Protein AF-A0A1D8S5K4-F1 (afdb_monomer_lite)

Structure (mmCIF, N/CA/C/O backbone):
data_AF-A0A1D8S5K4-F1
#
_entry.id   AF-A0A1D8S5K4-F1
#
loop_
_atom_site.group_PDB
_atom_site.id
_atom_site.type_symbol
_atom_site.label_atom_id
_atom_site.label_alt_id
_atom_site.label_comp_id
_atom_site.label_asym_id
_atom_site.label_entity_id
_atom_site.label_seq_id
_atom_site.pdbx_PDB_ins_code
_atom_site.Cartn_x
_atom_site.Cartn_y
_atom_site.Cartn_z
_atom_site.occupancy
_atom_site.B_iso_or_equiv
_atom_site.auth_seq_id
_atom_site.auth_comp_id
_atom_site.auth_asym_id
_atom_site.auth_atom_id
_atom_site.pdbx_PDB_model_num
ATOM 1 N N . MET A 1 1 ? -9.364 -19.200 10.100 1.00 49.22 1 MET A N 1
ATOM 2 C CA . MET A 1 1 ? -8.739 -17.919 10.491 1.00 49.22 1 MET A CA 1
ATOM 3 C C . MET A 1 1 ? -8.565 -17.110 9.223 1.00 49.22 1 MET A C 1
ATOM 5 O O . MET A 1 1 ? -8.029 -17.655 8.267 1.00 49.22 1 MET A O 1
ATOM 9 N N . THR A 1 2 ? -9.104 -15.896 9.173 1.00 75.88 2 THR A N 1
ATOM 10 C CA . THR A 1 2 ? -8.961 -14.999 8.016 1.00 75.88 2 THR A CA 1
ATOM 11 C C . THR A 1 2 ? -7.502 -14.539 7.912 1.00 75.88 2 THR A C 1
ATOM 13 O O . THR A 1 2 ? -6.853 -14.354 8.940 1.00 75.88 2 THR A O 1
ATOM 16 N N . GLU A 1 3 ? -6.967 -14.415 6.696 1.00 87.19 3 GLU A N 1
ATOM 17 C CA . GLU A 1 3 ? -5.604 -13.920 6.450 1.00 87.19 3 GLU A CA 1
ATOM 18 C C . GLU A 1 3 ? -5.415 -12.509 7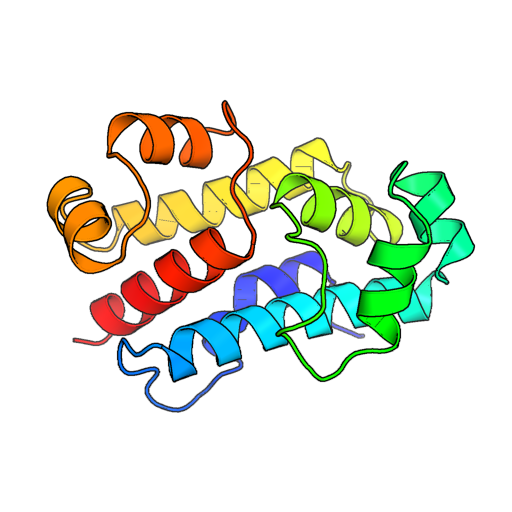.054 1.00 87.19 3 GLU A C 1
ATOM 20 O O . GLU A 1 3 ? -6.323 -11.683 6.908 1.00 87.19 3 GLU A O 1
ATOM 25 N N . PRO A 1 4 ? -4.278 -12.205 7.721 1.00 92.31 4 PRO A N 1
ATOM 26 C CA . PRO A 1 4 ? -4.024 -10.871 8.261 1.00 92.31 4 PRO A CA 1
ATOM 27 C C . PRO A 1 4 ? -4.093 -9.789 7.168 1.00 92.31 4 PRO A C 1
ATOM 29 O O . PRO A 1 4 ? -3.561 -10.012 6.075 1.00 92.31 4 PRO A O 1
ATOM 32 N N . PRO A 1 5 ? -4.667 -8.599 7.438 1.00 93.00 5 PRO A N 1
ATOM 33 C CA . PRO A 1 5 ? -4.877 -7.572 6.415 1.00 93.00 5 PRO A CA 1
ATOM 34 C C . PRO A 1 5 ? -3.608 -7.144 5.675 1.00 93.00 5 PRO A C 1
ATOM 36 O O . PRO A 1 5 ? -3.630 -6.999 4.455 1.00 93.00 5 PRO A O 1
ATOM 39 N N . LEU A 1 6 ? -2.486 -6.986 6.388 1.00 95.38 6 LEU A N 1
ATOM 40 C CA . LEU A 1 6 ? -1.206 -6.646 5.765 1.00 95.38 6 LEU A CA 1
ATOM 41 C C . LEU A 1 6 ? -0.731 -7.758 4.818 1.00 95.38 6 LEU A C 1
ATOM 43 O O . LEU A 1 6 ? -0.311 -7.470 3.703 1.00 95.38 6 LEU A O 1
ATOM 47 N N . THR A 1 7 ? -0.837 -9.026 5.220 1.00 94.88 7 THR A N 1
ATOM 48 C CA . THR A 1 7 ? -0.473 -10.161 4.358 1.00 94.88 7 THR A CA 1
ATOM 49 C C . THR A 1 7 ? -1.351 -10.203 3.108 1.00 94.88 7 THR A C 1
ATOM 51 O O . THR A 1 7 ? -0.828 -10.301 1.999 1.00 94.88 7 THR A O 1
ATOM 54 N N . ALA A 1 8 ? -2.666 -10.029 3.275 1.00 93.88 8 ALA A N 1
ATOM 55 C CA . ALA A 1 8 ? -3.612 -9.953 2.167 1.00 93.88 8 ALA A CA 1
ATOM 56 C C . ALA A 1 8 ? -3.295 -8.792 1.210 1.00 93.88 8 ALA A C 1
ATOM 58 O O . ALA A 1 8 ? -3.443 -8.943 -0.001 1.00 93.88 8 ALA A O 1
ATOM 59 N N . PHE A 1 9 ? -2.844 -7.652 1.745 1.00 95.19 9 PHE A N 1
ATOM 60 C CA . PHE A 1 9 ? -2.430 -6.490 0.964 1.00 95.19 9 PHE A CA 1
ATOM 61 C C . PHE A 1 9 ? -1.175 -6.793 0.137 1.00 95.19 9 PHE A C 1
ATOM 63 O O . PHE A 1 9 ? -1.183 -6.591 -1.072 1.00 95.19 9 PHE A O 1
ATOM 70 N N . LEU A 1 10 ? -0.111 -7.324 0.747 1.00 94.06 10 LEU A N 1
ATOM 71 C CA . LEU A 1 10 ? 1.147 -7.615 0.042 1.00 94.06 10 LEU A CA 1
ATOM 72 C C . LEU A 1 10 ? 0.980 -8.661 -1.072 1.00 94.06 10 LEU A C 1
ATOM 74 O O . LEU A 1 10 ? 1.675 -8.599 -2.083 1.00 94.06 10 LEU A O 1
ATOM 78 N N . ARG A 1 11 ? 0.013 -9.574 -0.922 1.00 91.75 11 ARG A N 1
ATOM 79 C CA . ARG A 1 11 ? -0.280 -10.653 -1.877 1.00 91.75 11 ARG A CA 1
ATOM 80 C C . ARG A 1 11 ? -1.308 -10.318 -2.950 1.00 91.75 11 ARG A C 1
ATOM 82 O O . ARG A 1 11 ? -1.692 -11.196 -3.716 1.00 91.75 11 ARG A O 1
ATOM 89 N N . VAL A 1 12 ? -1.761 -9.070 -3.054 1.00 91.62 12 VAL A N 1
ATOM 90 C CA . VAL A 1 12 ? -2.715 -8.663 -4.102 1.00 91.62 12 VAL A CA 1
ATOM 91 C C . VAL A 1 12 ? -2.306 -9.118 -5.518 1.00 91.62 12 VAL A C 1
ATOM 93 O O . VAL A 1 12 ? -3.172 -9.658 -6.206 1.00 91.62 12 VAL A O 1
ATOM 96 N N . PRO A 1 13 ? -1.033 -9.019 -5.960 1.00 86.25 13 PRO A N 1
ATOM 97 C CA . PRO A 1 13 ? -0.642 -9.511 -7.284 1.00 86.25 13 PRO A CA 1
ATOM 98 C C . PRO A 1 13 ? -0.881 -11.011 -7.494 1.00 86.25 13 PRO A C 1
ATOM 100 O O . PRO A 1 13 ? -1.295 -11.419 -8.575 1.00 86.25 13 PRO A O 1
ATOM 103 N N . GLU A 1 14 ? -0.700 -11.825 -6.449 1.00 84.06 14 GLU A N 1
ATOM 104 C CA . GLU A 1 14 ? -0.943 -13.275 -6.480 1.00 84.06 14 GLU A CA 1
ATOM 105 C C . GLU A 1 14 ? -2.434 -13.610 -6.638 1.00 84.06 14 GLU A C 1
ATOM 107 O O . GLU A 1 14 ? -2.785 -14.662 -7.169 1.00 84.06 14 GLU A O 1
ATOM 112 N N . ARG A 1 15 ? -3.318 -12.716 -6.180 1.00 79.62 15 ARG A N 1
ATOM 113 C CA . ARG A 1 15 ? -4.776 -12.914 -6.165 1.00 79.62 15 ARG A CA 1
ATOM 114 C C . ARG A 1 15 ? -5.444 -12.563 -7.490 1.00 79.62 15 ARG A C 1
ATOM 116 O O . ARG A 1 15 ? -6.512 -13.090 -7.781 1.00 79.62 15 ARG A O 1
ATOM 123 N N . CYS A 1 16 ? -4.814 -11.720 -8.302 1.00 73.31 16 CYS A N 1
ATOM 124 C CA . CYS A 1 16 ? -5.291 -11.327 -9.629 1.00 73.31 16 CYS A CA 1
ATOM 125 C C . CYS A 1 16 ? -4.996 -12.385 -10.713 1.00 73.31 16 CYS A C 1
ATOM 127 O O . CYS A 1 16 ? -4.745 -12.003 -11.848 1.00 73.31 16 CYS A O 1
ATOM 129 N N . ALA A 1 17 ? -4.959 -13.679 -10.368 1.00 58.06 17 ALA A N 1
ATOM 130 C CA . ALA A 1 17 ? -4.426 -14.778 -11.180 1.00 58.06 17 ALA A CA 1
ATOM 131 C C . ALA A 1 17 ? -5.106 -14.969 -12.558 1.00 58.06 17 ALA A C 1
ATOM 133 O O . ALA A 1 17 ? -5.930 -15.853 -12.746 1.00 58.06 17 ALA A O 1
ATOM 134 N N . ASP A 1 18 ? -4.675 -14.149 -13.509 1.00 58.47 18 ASP A N 1
ATOM 135 C CA . ASP A 1 18 ? -4.625 -14.285 -14.966 1.00 58.47 18 ASP A CA 1
ATOM 136 C C . ASP A 1 18 ? -3.421 -13.421 -15.409 1.00 58.47 18 ASP A C 1
ATOM 138 O O . ASP A 1 18 ? -2.969 -12.582 -14.617 1.00 58.47 18 ASP A O 1
ATOM 142 N N . PRO A 1 19 ? -2.801 -13.616 -16.589 1.00 57.62 19 PRO A N 1
ATOM 143 C CA . PRO A 1 19 ? -1.620 -12.838 -16.953 1.00 57.62 19 PRO A CA 1
ATOM 144 C C . PRO A 1 19 ? -1.968 -11.346 -16.970 1.00 57.62 19 PRO A C 1
ATOM 146 O O . PRO A 1 19 ? -2.669 -10.858 -17.854 1.00 57.62 19 PRO A O 1
ATOM 149 N N . ILE A 1 20 ? -1.462 -10.623 -15.969 1.00 58.59 20 ILE A N 1
ATOM 150 C CA . ILE A 1 20 ? -1.531 -9.170 -15.877 1.00 58.59 20 ILE A CA 1
ATOM 151 C C . ILE A 1 20 ? -0.594 -8.629 -16.953 1.00 58.59 20 ILE A C 1
ATOM 153 O O . ILE A 1 20 ? 0.539 -8.263 -16.665 1.00 58.59 20 ILE A O 1
ATOM 157 N N . THR A 1 21 ? -1.039 -8.598 -18.207 1.00 65.75 21 THR A N 1
ATOM 158 C CA . THR A 1 21 ? -0.292 -7.900 -19.254 1.00 65.75 21 THR A CA 1
ATOM 159 C C . THR A 1 21 ? -0.168 -6.443 -18.836 1.00 65.75 21 THR A C 1
ATOM 161 O O . THR A 1 21 ? -1.165 -5.855 -18.411 1.00 65.75 21 THR A O 1
ATOM 164 N N . VAL A 1 22 ? 1.021 -5.845 -18.936 1.00 72.75 22 VAL A N 1
ATOM 165 C CA . VAL A 1 22 ? 1.238 -4.434 -18.580 1.00 72.75 22 VAL A CA 1
ATOM 166 C C . VAL A 1 22 ? 0.342 -3.538 -19.442 1.00 72.75 22 VAL A C 1
ATOM 168 O O . VAL A 1 22 ? 0.651 -3.195 -20.580 1.00 72.75 22 VAL A O 1
ATOM 171 N N . SER A 1 23 ? -0.809 -3.178 -18.886 1.00 73.75 23 SER A N 1
ATOM 172 C CA . SER A 1 23 ? -1.874 -2.422 -19.531 1.00 73.75 23 SER A CA 1
ATOM 173 C C . SER A 1 23 ? -2.540 -1.507 -18.505 1.00 73.75 23 SER A C 1
ATOM 175 O O . SER A 1 23 ? -2.405 -1.682 -17.290 1.00 73.75 23 SER A O 1
ATOM 177 N N . LEU A 1 24 ? -3.287 -0.512 -18.984 1.00 70.31 24 LEU A N 1
ATOM 178 C CA . LEU A 1 24 ? -4.050 0.369 -18.099 1.00 70.31 24 LEU A CA 1
ATOM 179 C C . LEU A 1 24 ? -5.084 -0.410 -17.270 1.00 70.31 24 LEU A C 1
ATOM 181 O O . LEU A 1 24 ? -5.240 -0.132 -16.083 1.00 70.31 24 LEU A O 1
ATOM 185 N N . GLU A 1 25 ? -5.722 -1.416 -17.867 1.00 76.94 25 GLU A N 1
ATOM 186 C CA . GLU A 1 25 ? -6.730 -2.264 -17.222 1.00 76.94 25 GLU A CA 1
ATOM 187 C C . GLU A 1 25 ? -6.132 -3.097 -16.079 1.00 76.94 25 GLU A C 1
ATOM 189 O O . GLU A 1 25 ? -6.687 -3.175 -14.981 1.00 76.94 25 GLU A O 1
ATOM 194 N N . SER A 1 26 ? -4.936 -3.637 -16.297 1.00 77.31 26 SER A N 1
ATOM 195 C CA . SER A 1 26 ? -4.156 -4.357 -15.293 1.00 77.31 26 SER A CA 1
ATOM 196 C C . SER A 1 26 ? -3.804 -3.492 -14.080 1.00 77.31 26 SER A C 1
ATOM 198 O O . SER A 1 26 ? -3.933 -3.919 -12.929 1.00 77.31 26 SER A O 1
ATOM 200 N N . PHE A 1 27 ? -3.410 -2.237 -14.316 1.00 85.44 27 PHE A N 1
ATOM 201 C CA . PHE A 1 27 ? -3.106 -1.290 -13.240 1.00 85.44 27 PHE A CA 1
ATOM 202 C C . PHE A 1 27 ? -4.343 -0.946 -12.410 1.00 85.44 27 PHE A C 1
ATOM 204 O O . PHE A 1 27 ? -4.265 -0.815 -11.185 1.00 85.44 27 PHE A O 1
ATOM 211 N N . GLU A 1 28 ? -5.489 -0.776 -13.067 1.00 82.81 28 GLU A N 1
ATOM 212 C CA . GLU A 1 28 ? -6.750 -0.484 -12.393 1.00 82.81 28 GLU A CA 1
ATOM 213 C C . GLU A 1 28 ? -7.285 -1.686 -11.622 1.00 82.81 28 GLU A C 1
ATOM 215 O O . GLU A 1 28 ? -7.762 -1.508 -10.500 1.00 82.81 28 GLU A O 1
ATOM 220 N N . THR A 1 29 ? -7.111 -2.893 -12.160 1.00 85.69 29 THR A N 1
ATOM 221 C CA . THR A 1 29 ? -7.455 -4.149 -11.488 1.00 85.69 29 THR A CA 1
ATOM 222 C C . THR A 1 29 ? -6.674 -4.307 -10.188 1.00 85.69 29 THR A C 1
ATOM 224 O O . THR A 1 29 ? -7.281 -4.437 -9.127 1.00 85.69 29 THR A O 1
ATOM 227 N N . LEU A 1 30 ? -5.342 -4.177 -10.218 1.00 88.25 30 LEU A N 1
ATOM 228 C CA . LEU A 1 30 ? -4.530 -4.246 -8.997 1.00 88.25 30 LEU A CA 1
ATOM 229 C C . LEU A 1 30 ? -4.899 -3.153 -7.997 1.00 88.25 30 LEU A C 1
ATOM 231 O O . LEU A 1 30 ? -5.052 -3.417 -6.805 1.00 88.25 30 LEU A O 1
ATOM 235 N N . ARG A 1 31 ? -5.103 -1.917 -8.466 1.00 87.81 31 ARG A N 1
ATOM 236 C CA . ARG A 1 31 ? -5.533 -0.820 -7.592 1.00 87.81 31 ARG A CA 1
ATOM 237 C C . ARG A 1 31 ? -6.882 -1.115 -6.928 1.00 87.81 31 ARG A C 1
ATOM 239 O O . ARG A 1 31 ? -7.063 -0.760 -5.762 1.00 87.81 31 ARG A O 1
ATOM 246 N N . ARG A 1 32 ? -7.824 -1.734 -7.645 1.00 87.31 32 ARG A N 1
ATOM 247 C CA . ARG A 1 32 ? -9.126 -2.148 -7.106 1.00 87.31 32 ARG A CA 1
ATOM 248 C C . ARG A 1 32 ? -8.962 -3.222 -6.035 1.00 87.31 32 ARG A C 1
ATOM 250 O O . ARG A 1 32 ? -9.568 -3.088 -4.977 1.00 87.31 32 ARG A O 1
ATOM 257 N N . GLU A 1 33 ? -8.104 -4.212 -6.251 1.00 90.88 33 GLU A N 1
ATOM 258 C CA . GLU A 1 33 ? -7.851 -5.264 -5.260 1.00 90.88 33 GLU A CA 1
ATOM 259 C C . GLU A 1 33 ? -7.170 -4.734 -3.991 1.00 90.88 33 GLU A C 1
ATOM 261 O O . GLU A 1 33 ? -7.623 -5.032 -2.885 1.00 90.88 33 GLU A O 1
ATOM 266 N N . TYR A 1 34 ? -6.168 -3.853 -4.111 1.00 92.94 34 TYR A N 1
ATOM 267 C CA . TYR A 1 34 ? -5.597 -3.171 -2.940 1.00 92.94 34 TYR A CA 1
ATOM 268 C C . TYR A 1 34 ? -6.673 -2.436 -2.139 1.00 92.94 34 TYR A C 1
ATOM 270 O O . TYR A 1 34 ? -6.725 -2.526 -0.913 1.00 92.94 34 TYR A O 1
ATOM 278 N N . ARG A 1 35 ? -7.582 -1.741 -2.828 1.00 91.38 35 ARG A N 1
ATOM 279 C CA . ARG A 1 35 ? -8.709 -1.068 -2.179 1.00 91.38 35 ARG A CA 1
ATOM 280 C C . ARG A 1 35 ? -9.697 -2.039 -1.551 1.00 91.38 35 ARG A C 1
ATOM 282 O O . ARG A 1 35 ? -10.219 -1.717 -0.494 1.00 91.38 35 ARG A O 1
ATOM 289 N N . ALA A 1 36 ? -9.952 -3.196 -2.154 1.00 90.88 36 ALA A N 1
ATOM 290 C CA . ALA A 1 36 ? -10.844 -4.207 -1.592 1.00 90.88 36 ALA A CA 1
ATOM 291 C C . ALA A 1 36 ? -10.309 -4.758 -0.258 1.00 90.88 36 ALA A C 1
ATOM 293 O O . ALA A 1 36 ? -11.084 -4.989 0.678 1.00 90.88 36 ALA A O 1
ATOM 294 N N . VAL A 1 37 ? -8.984 -4.896 -0.132 1.00 93.38 37 VAL A N 1
ATOM 295 C CA . VAL A 1 37 ? -8.339 -5.232 1.145 1.00 93.38 37 VAL A CA 1
ATOM 296 C C . VAL A 1 37 ? -8.580 -4.124 2.175 1.00 93.38 37 VAL A C 1
ATOM 298 O O . VAL A 1 37 ? -9.096 -4.404 3.256 1.00 93.38 37 VAL A O 1
ATOM 301 N N . LEU A 1 38 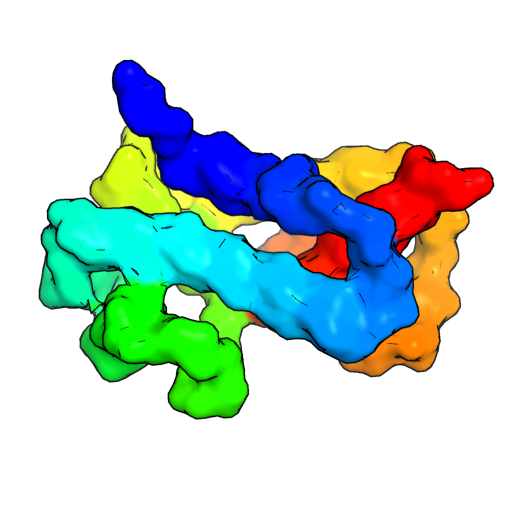? -8.316 -2.860 1.826 1.00 94.25 38 LEU A N 1
ATOM 302 C CA . LEU A 1 38 ? -8.558 -1.721 2.727 1.00 94.25 38 LEU A CA 1
ATOM 303 C C . LEU A 1 38 ? -10.039 -1.591 3.120 1.00 94.25 38 LEU A C 1
ATOM 305 O O . LEU A 1 38 ? -10.362 -1.394 4.286 1.00 94.25 38 LEU A O 1
ATOM 309 N N . ALA A 1 39 ? -10.955 -1.775 2.172 1.00 92.75 39 ALA A N 1
ATOM 310 C CA . ALA A 1 39 ? -12.396 -1.753 2.400 1.00 92.75 39 ALA A CA 1
ATOM 311 C C . ALA A 1 39 ? -12.856 -2.868 3.348 1.00 92.75 39 ALA A C 1
ATOM 313 O O . ALA A 1 39 ? -13.853 -2.725 4.052 1.00 92.75 39 ALA A O 1
ATOM 314 N N . THR A 1 40 ? -12.149 -3.997 3.380 1.00 92.81 40 THR A N 1
ATOM 315 C CA . THR A 1 40 ? -12.431 -5.076 4.332 1.00 92.81 40 THR A CA 1
ATOM 316 C C . THR A 1 40 ? -12.082 -4.657 5.755 1.00 92.81 40 THR A C 1
ATOM 318 O O . THR A 1 40 ? -12.898 -4.870 6.646 1.00 92.81 40 THR A O 1
ATOM 321 N N . VAL A 1 41 ? -10.953 -3.970 5.948 1.00 94.44 41 VAL A N 1
ATOM 322 C CA . VAL A 1 41 ? -10.583 -3.386 7.247 1.00 94.44 41 VAL A CA 1
ATOM 323 C C . VAL A 1 41 ? -11.586 -2.315 7.676 1.00 94.44 41 VAL A C 1
ATOM 325 O O . VAL A 1 41 ? -12.104 -2.362 8.788 1.00 94.44 41 VAL A O 1
ATOM 328 N N . VAL A 1 42 ? -11.956 -1.409 6.765 1.00 94.25 42 VAL A N 1
ATOM 329 C CA . VAL A 1 42 ? -12.953 -0.360 7.043 1.00 94.25 42 VAL A CA 1
ATOM 330 C C . VAL A 1 42 ? -14.317 -0.942 7.410 1.00 94.25 42 VAL A C 1
ATOM 332 O O . VAL A 1 42 ? -14.977 -0.423 8.303 1.00 94.25 42 VAL A O 1
ATOM 335 N N . ARG A 1 43 ? 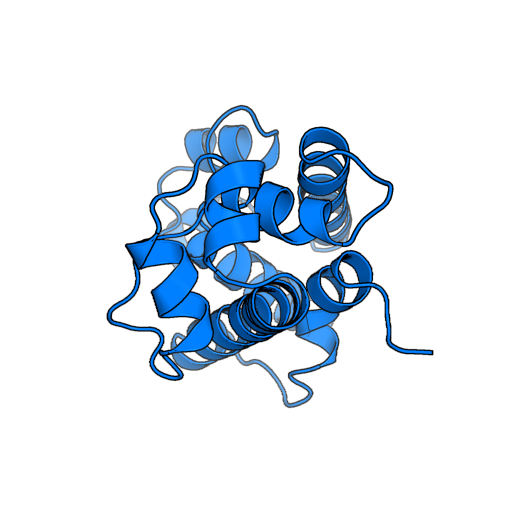-14.753 -2.032 6.767 1.00 92.50 43 ARG A N 1
ATOM 336 C CA . ARG A 1 43 ? -16.015 -2.704 7.120 1.00 92.50 43 ARG A CA 1
ATOM 337 C C . ARG A 1 43 ? -15.961 -3.399 8.479 1.00 92.50 43 ARG A C 1
ATOM 339 O O . ARG A 1 43 ? -16.990 -3.447 9.143 1.00 92.50 43 ARG A O 1
ATOM 346 N N . ALA A 1 44 ? -14.809 -3.948 8.858 1.00 93.06 44 ALA A N 1
ATOM 347 C CA . ALA A 1 44 ? -14.635 -4.629 10.138 1.00 93.06 44 ALA A CA 1
ATOM 348 C C . ALA A 1 44 ? -14.627 -3.636 11.310 1.00 93.06 44 ALA A C 1
ATOM 350 O O . ALA A 1 44 ? -15.385 -3.810 12.260 1.00 93.06 44 ALA A O 1
ATOM 351 N N . ALA A 1 45 ? -13.832 -2.568 11.205 1.00 93.81 45 ALA A N 1
ATOM 352 C CA . ALA A 1 45 ? -13.690 -1.564 12.260 1.00 93.81 45 ALA A CA 1
ATOM 353 C C . ALA A 1 45 ? -14.797 -0.490 12.243 1.00 93.81 45 ALA A C 1
ATOM 355 O O . ALA A 1 45 ? -15.146 0.076 13.278 1.00 93.81 45 ALA A O 1
ATOM 356 N N . GLY A 1 46 ? -15.369 -0.207 11.071 1.00 94.38 46 GLY A N 1
ATOM 357 C CA . GLY A 1 46 ? -16.327 0.872 10.844 1.00 94.38 46 GLY A CA 1
ATOM 358 C C . GLY A 1 46 ? -15.661 2.190 10.429 1.00 94.38 46 GLY A C 1
ATOM 359 O O . GLY A 1 46 ? -14.593 2.559 10.914 1.00 94.38 46 GLY A O 1
ATOM 360 N N . VAL A 1 47 ? -16.328 2.937 9.542 1.00 93.69 47 VAL A N 1
ATOM 361 C CA . VAL A 1 47 ? -15.822 4.199 8.961 1.00 93.69 47 VAL A CA 1
ATOM 362 C C . VAL A 1 47 ? -15.399 5.210 10.025 1.00 93.69 47 VAL A C 1
ATOM 364 O O . VAL A 1 47 ? -14.337 5.813 9.906 1.00 93.69 47 VAL A O 1
ATOM 367 N N . ASP A 1 48 ? -16.213 5.386 11.065 1.00 94.00 48 ASP A N 1
ATOM 368 C CA . ASP A 1 48 ? -15.966 6.393 12.100 1.00 94.00 48 ASP A CA 1
ATOM 369 C C . ASP A 1 48 ? -14.774 6.046 12.985 1.00 94.00 48 ASP A C 1
ATOM 371 O O . ASP A 1 48 ? -13.970 6.920 13.305 1.00 94.00 48 ASP A O 1
ATOM 375 N N . ALA A 1 49 ? -14.616 4.764 13.318 1.00 93.25 49 ALA A N 1
ATOM 376 C CA . ALA A 1 49 ? -13.463 4.291 14.069 1.00 93.25 49 ALA A CA 1
ATOM 377 C C . ALA A 1 49 ? -12.174 4.461 13.257 1.00 93.25 49 ALA A C 1
ATOM 379 O O . ALA A 1 49 ? -11.184 4.965 13.781 1.00 93.25 49 ALA A O 1
ATOM 380 N N . VAL A 1 50 ? -12.197 4.112 11.965 1.00 94.88 50 VAL A N 1
ATOM 381 C CA . VAL A 1 50 ? -11.031 4.274 11.087 1.00 94.88 50 VAL A CA 1
ATOM 382 C C . VAL A 1 50 ? -10.674 5.747 10.905 1.00 94.88 50 VAL A C 1
ATOM 384 O O . VAL A 1 50 ? -9.507 6.098 11.051 1.00 94.88 50 VAL A O 1
ATOM 387 N N . ALA A 1 51 ? -11.642 6.622 10.622 1.00 94.25 51 ALA A N 1
ATOM 388 C CA . ALA A 1 51 ? -11.385 8.055 10.473 1.00 94.25 51 ALA A CA 1
ATOM 389 C C . ALA A 1 51 ? -10.767 8.651 11.751 1.00 94.25 51 ALA A C 1
ATOM 391 O O . ALA A 1 51 ? -9.761 9.354 11.684 1.00 94.25 51 ALA A O 1
ATOM 392 N N . ALA A 1 52 ? -11.304 8.296 12.923 1.00 93.44 52 ALA A N 1
ATOM 393 C CA . ALA A 1 52 ? -10.771 8.745 14.206 1.00 93.44 52 ALA A CA 1
ATOM 394 C C . ALA A 1 52 ? -9.357 8.207 14.491 1.00 93.44 52 ALA A C 1
ATOM 396 O O . ALA A 1 52 ? -8.511 8.953 14.977 1.00 93.44 52 ALA A O 1
ATOM 397 N N . ALA A 1 53 ? -9.092 6.935 14.184 1.00 91.62 53 ALA A N 1
ATOM 398 C CA . ALA A 1 53 ? -7.803 6.299 14.450 1.00 91.62 53 ALA A CA 1
ATOM 399 C C . ALA A 1 53 ? -6.689 6.767 13.501 1.00 91.62 53 ALA A C 1
ATOM 401 O O . ALA A 1 53 ? -5.534 6.853 13.905 1.00 91.62 53 ALA A O 1
AT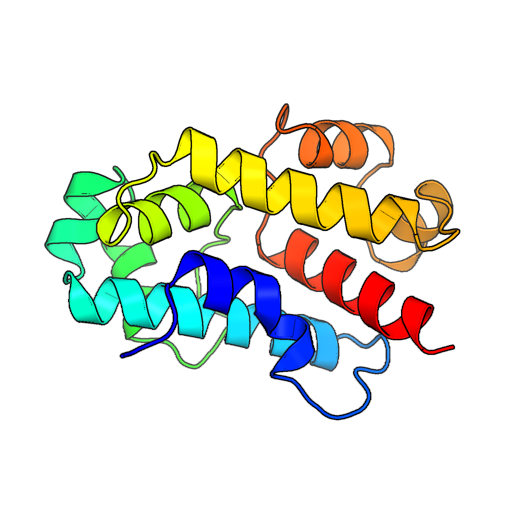OM 402 N N . THR A 1 54 ? -7.030 7.062 12.246 1.00 92.25 54 THR A N 1
ATOM 403 C CA . THR A 1 54 ? -6.059 7.396 11.188 1.00 92.25 54 THR A CA 1
ATOM 404 C C . THR A 1 54 ? -5.901 8.896 10.951 1.00 92.25 54 THR A C 1
ATOM 406 O O . THR A 1 54 ? -4.986 9.313 10.248 1.00 92.25 54 THR A O 1
ATOM 409 N N . GLY A 1 55 ? -6.815 9.718 11.477 1.00 90.62 55 GLY A N 1
ATOM 410 C CA . GLY A 1 55 ? -6.882 11.147 11.161 1.00 90.62 55 GLY A CA 1
ATOM 411 C C . GLY A 1 55 ? -7.299 11.444 9.715 1.00 90.62 55 GLY A C 1
ATOM 412 O O . GLY A 1 55 ? -7.186 12.587 9.276 1.00 90.62 55 GLY A O 1
ATOM 413 N N . LEU A 1 56 ? -7.761 10.436 8.964 1.00 89.69 56 LEU A N 1
ATOM 414 C CA . LEU A 1 56 ? -8.288 10.609 7.614 1.00 89.69 56 LEU A CA 1
ATOM 415 C C . LEU A 1 56 ? -9.703 11.187 7.652 1.00 89.69 56 LEU A C 1
ATOM 417 O O . LEU A 1 56 ? -10.513 10.847 8.517 1.00 89.69 56 LEU A O 1
ATOM 421 N N . ASP A 1 57 ? -10.033 11.992 6.643 1.00 88.88 57 ASP A N 1
ATOM 422 C CA . ASP A 1 57 ? -11.392 12.490 6.474 1.00 88.88 57 ASP A CA 1
ATOM 423 C C . ASP A 1 57 ? -12.385 11.335 6.286 1.00 88.88 57 ASP A C 1
ATOM 425 O O . ASP A 1 57 ? -12.127 10.337 5.598 1.00 88.88 57 ASP A O 1
ATOM 429 N N . ARG A 1 58 ? -13.579 11.506 6.861 1.00 87.62 58 ARG A N 1
ATOM 430 C CA . ARG A 1 58 ? -14.654 10.508 6.809 1.00 87.62 58 ARG A CA 1
ATOM 431 C C . ARG A 1 58 ? -15.042 10.146 5.376 1.00 87.62 58 ARG A C 1
ATOM 433 O O . ARG A 1 58 ? -15.333 8.986 5.104 1.00 87.62 58 ARG A O 1
ATOM 440 N N . GLU A 1 59 ? -15.076 11.119 4.469 1.00 86.56 59 GLU A N 1
ATOM 441 C CA . GLU A 1 59 ? -15.504 10.919 3.080 1.00 86.56 59 GLU A CA 1
ATOM 442 C C . GLU A 1 59 ? -14.588 9.936 2.312 1.00 86.56 59 GLU A C 1
ATOM 444 O O . GLU A 1 59 ? -15.106 8.929 1.817 1.00 86.56 59 GLU A O 1
ATOM 449 N N . PRO A 1 60 ? -13.250 10.119 2.264 1.00 83.81 60 PRO A N 1
ATOM 450 C CA . PRO A 1 60 ? -12.324 9.119 1.734 1.00 83.81 60 PRO A CA 1
ATOM 451 C C . PRO A 1 60 ? -12.519 7.720 2.327 1.00 83.81 60 PRO A C 1
ATOM 453 O O . PRO A 1 60 ? -12.579 6.739 1.583 1.00 83.81 60 PRO A O 1
ATOM 456 N N . VAL A 1 61 ? -12.673 7.612 3.648 1.00 86.94 61 VAL A N 1
ATOM 457 C CA . VAL A 1 61 ? -12.846 6.319 4.327 1.00 86.94 61 VAL A CA 1
ATOM 458 C C . VAL A 1 61 ? -14.186 5.673 3.957 1.00 86.94 61 VAL A C 1
ATOM 460 O O . VAL A 1 61 ? -14.235 4.493 3.614 1.00 86.94 61 VAL A O 1
ATOM 463 N N . ALA A 1 62 ? -15.275 6.441 3.935 1.00 86.62 62 ALA A N 1
ATOM 464 C CA . ALA A 1 62 ? -16.591 5.962 3.516 1.00 86.62 62 ALA A CA 1
ATOM 465 C C . ALA A 1 62 ? -16.595 5.514 2.046 1.00 86.62 62 ALA A C 1
ATOM 467 O O . ALA A 1 62 ? -17.217 4.510 1.695 1.00 86.62 62 ALA A O 1
ATOM 468 N N . SER A 1 63 ? -15.858 6.216 1.183 1.00 84.94 63 SER A N 1
ATOM 469 C CA . SER A 1 63 ? -15.767 5.888 -0.242 1.00 84.94 63 SER A CA 1
ATOM 470 C C . SER A 1 63 ? -15.057 4.554 -0.515 1.00 84.94 63 SER A C 1
ATOM 472 O O . SER A 1 63 ? -15.359 3.897 -1.514 1.00 84.94 63 SER A O 1
ATOM 474 N N . LEU A 1 64 ? -14.166 4.107 0.383 1.00 84.00 64 LEU A N 1
ATOM 475 C CA . LEU A 1 64 ? -13.574 2.767 0.321 1.00 84.00 64 LEU A CA 1
ATOM 476 C C . LEU A 1 64 ? -14.623 1.673 0.523 1.00 84.00 64 LEU A C 1
ATOM 478 O O . LEU A 1 64 ? -14.538 0.631 -0.116 1.00 84.00 64 LEU A O 1
ATOM 482 N N . GLN A 1 65 ? -15.614 1.916 1.379 1.00 79.50 65 GLN A N 1
ATOM 483 C CA . GLN A 1 65 ? -16.705 0.978 1.623 1.00 79.50 65 GLN A CA 1
ATOM 484 C C . GLN A 1 65 ? -17.775 1.030 0.524 1.00 79.50 65 GLN A C 1
ATOM 486 O O . GLN A 1 65 ? -18.332 -0.006 0.166 1.00 79.50 65 GLN A O 1
ATOM 491 N N . ALA A 1 66 ? -18.082 2.226 0.018 1.00 70.31 66 ALA A N 1
ATOM 492 C CA . ALA A 1 66 ? -19.206 2.450 -0.887 1.00 70.31 66 ALA A CA 1
ATOM 493 C C . ALA A 1 66 ? -18.884 2.176 -2.363 1.00 70.31 66 ALA A C 1
ATOM 495 O O . ALA A 1 66 ? -19.774 1.778 -3.112 1.00 70.31 66 ALA A O 1
ATOM 496 N N . SER A 1 67 ? -17.643 2.408 -2.803 1.00 58.66 67 SER A N 1
ATOM 497 C CA . SER A 1 67 ? -17.332 2.417 -4.233 1.00 58.66 67 SER A CA 1
ATOM 498 C C . SER A 1 67 ? -16.647 1.137 -4.701 1.00 58.66 67 SER A C 1
ATOM 500 O O . SER A 1 67 ? -15.489 0.879 -4.371 1.00 58.66 67 SER A O 1
ATOM 502 N N . THR A 1 68 ? -17.338 0.383 -5.560 1.00 55.31 68 THR A N 1
ATOM 503 C CA . THR A 1 68 ? -16.715 -0.606 -6.461 1.00 55.31 68 THR A CA 1
ATOM 504 C C . THR A 1 68 ? -15.989 0.080 -7.623 1.00 55.31 68 THR A C 1
ATOM 506 O O . THR A 1 68 ? -15.097 -0.505 -8.235 1.00 55.31 68 THR A O 1
ATOM 509 N N . ASP A 1 69 ? -16.344 1.340 -7.897 1.00 52.88 69 ASP A N 1
ATOM 510 C CA . ASP A 1 69 ? -15.802 2.130 -8.991 1.00 52.88 69 ASP A CA 1
ATOM 511 C C . ASP A 1 69 ? -14.551 2.886 -8.554 1.00 52.88 69 ASP A C 1
ATOM 513 O O . ASP A 1 69 ? -14.548 3.690 -7.613 1.00 52.88 69 ASP A O 1
ATOM 517 N N . ALA A 1 70 ? -13.440 2.611 -9.224 1.00 54.78 70 ALA A N 1
ATOM 518 C CA . ALA A 1 70 ? -12.151 3.095 -8.777 1.00 54.78 70 ALA A CA 1
ATOM 519 C C . ALA A 1 70 ? -11.913 4.576 -9.167 1.00 54.78 70 ALA A C 1
ATOM 521 O O . ALA A 1 70 ? -10.961 5.192 -8.672 1.00 54.78 70 ALA A O 1
ATOM 522 N N . SER A 1 71 ? -12.748 5.148 -10.044 1.00 52.94 71 SER A N 1
ATOM 523 C CA . SER A 1 71 ? -12.505 6.427 -10.729 1.00 52.94 71 SER A CA 1
ATOM 524 C C . SER A 1 71 ? -12.886 7.689 -9.939 1.00 52.94 71 SER A C 1
ATOM 526 O O . SER A 1 71 ? -12.304 8.739 -10.192 1.00 52.94 71 SER A O 1
ATOM 528 N N . SER A 1 72 ? -13.795 7.605 -8.961 1.00 51.72 72 SER A N 1
ATOM 529 C CA . SER A 1 72 ? -14.328 8.788 -8.244 1.00 51.72 72 SER A CA 1
ATOM 530 C C . SER A 1 72 ? -13.796 8.947 -6.818 1.00 51.72 72 SER A C 1
ATOM 532 O O . SER A 1 72 ? -14.406 9.607 -5.985 1.00 51.72 72 SER A O 1
ATOM 534 N N . THR A 1 73 ? -12.680 8.299 -6.497 1.00 55.59 73 THR A N 1
ATOM 535 C C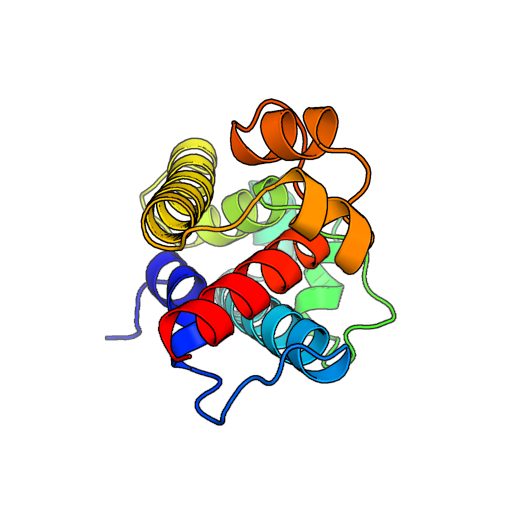A . THR A 1 73 ? -12.162 8.229 -5.125 1.00 55.59 73 THR A CA 1
ATOM 536 C C . THR A 1 73 ? -10.919 9.094 -4.961 1.00 55.59 73 THR A C 1
ATOM 538 O O . THR A 1 73 ? -10.069 9.081 -5.858 1.00 55.59 73 THR A O 1
ATOM 541 N N . PRO A 1 74 ? -10.761 9.783 -3.816 1.00 63.09 74 PRO A N 1
ATOM 542 C CA . PRO A 1 74 ? -9.531 10.493 -3.490 1.00 63.09 74 PRO A CA 1
ATOM 543 C C . PRO A 1 74 ? -8.295 9.593 -3.634 1.00 63.09 74 PRO A C 1
ATOM 545 O O . PRO A 1 74 ? -8.324 8.385 -3.382 1.00 63.09 74 PRO A O 1
ATOM 548 N N . SER A 1 75 ? -7.192 10.194 -4.078 1.00 75.75 75 SER A N 1
ATOM 549 C CA . SER A 1 75 ? -5.929 9.489 -4.288 1.00 75.75 75 SER A CA 1
ATOM 550 C C . SER A 1 75 ? -5.299 9.110 -2.946 1.00 75.75 75 SER A C 1
ATOM 552 O O . SER A 1 75 ? -4.581 9.909 -2.354 1.00 75.75 75 SER A O 1
ATOM 554 N N . LEU A 1 76 ? -5.534 7.880 -2.489 1.00 89.62 76 LEU A N 1
ATOM 555 C CA . LEU A 1 76 ? -4.876 7.325 -1.304 1.00 89.62 76 LEU A CA 1
ATOM 556 C C . LEU A 1 76 ? -3.367 7.170 -1.516 1.00 89.62 76 LEU A C 1
ATOM 558 O O . LEU A 1 76 ? -2.906 6.873 -2.624 1.00 89.62 76 LEU A O 1
ATOM 562 N N . THR A 1 77 ? -2.607 7.325 -0.436 1.00 94.00 77 THR A N 1
ATOM 563 C CA . THR A 1 77 ? -1.168 7.046 -0.382 1.00 94.00 77 THR A CA 1
ATOM 564 C C . THR A 1 77 ? -0.896 5.720 0.325 1.00 94.00 77 THR A C 1
ATOM 566 O O . THR A 1 77 ? -1.794 5.128 0.928 1.00 94.00 77 THR A O 1
ATOM 569 N N . ILE A 1 78 ? 0.348 5.244 0.250 1.00 95.94 78 ILE A N 1
ATOM 570 C CA . ILE A 1 78 ? 0.813 4.106 1.051 1.00 95.94 78 ILE A CA 1
ATOM 571 C C . ILE A 1 78 ? 0.724 4.399 2.545 1.00 95.94 78 ILE A C 1
ATOM 573 O O . ILE A 1 78 ? 0.362 3.504 3.296 1.00 95.94 78 ILE A O 1
ATOM 577 N N . ASP A 1 79 ? 0.958 5.640 2.963 1.00 95.00 79 ASP A N 1
ATOM 578 C CA . ASP A 1 79 ? 0.853 6.027 4.372 1.00 95.00 79 ASP A CA 1
ATOM 579 C C . ASP A 1 79 ? -0.607 5.938 4.842 1.00 95.00 79 ASP A C 1
ATOM 581 O O . ASP A 1 79 ? -0.900 5.271 5.827 1.00 95.00 79 ASP A O 1
ATOM 585 N N . SER A 1 80 ? -1.563 6.457 4.057 1.00 95.00 80 SER A N 1
ATOM 586 C CA . SER A 1 80 ? -2.992 6.291 4.362 1.00 95.00 80 SER A CA 1
ATOM 587 C C . SER A 1 80 ? -3.420 4.820 4.376 1.00 95.00 80 SER A C 1
ATOM 589 O O . SER A 1 80 ? -4.217 4.413 5.217 1.00 95.00 80 SER A O 1
ATOM 591 N N . ALA A 1 81 ? -2.903 4.006 3.448 1.00 95.75 81 ALA A N 1
ATOM 592 C CA . ALA A 1 81 ? -3.171 2.571 3.432 1.00 95.75 81 ALA A CA 1
ATOM 593 C C . ALA A 1 81 ? -2.598 1.879 4.679 1.00 95.75 81 ALA A C 1
ATOM 595 O O . ALA A 1 81 ? -3.280 1.051 5.279 1.00 95.75 81 ALA A O 1
ATOM 596 N N . ALA A 1 82 ? -1.384 2.244 5.094 1.00 97.12 82 ALA A N 1
ATOM 597 C CA . ALA A 1 82 ? -0.742 1.723 6.290 1.00 97.12 82 ALA A CA 1
ATOM 598 C C . ALA A 1 82 ? -1.514 2.099 7.559 1.00 97.12 82 ALA A C 1
ATOM 600 O O . ALA A 1 82 ? -1.751 1.229 8.394 1.00 97.12 82 ALA A O 1
ATOM 601 N N . ALA A 1 83 ? -1.985 3.345 7.656 1.00 96.62 83 ALA A N 1
ATOM 602 C CA . ALA A 1 83 ? -2.812 3.816 8.762 1.00 96.62 83 ALA A CA 1
ATOM 603 C C . ALA A 1 83 ? -4.100 2.991 8.878 1.00 96.62 83 ALA A C 1
ATOM 605 O O . ALA A 1 83 ? -4.444 2.513 9.956 1.00 96.62 83 ALA A O 1
ATOM 606 N N . ILE A 1 84 ? -4.786 2.752 7.754 1.00 96.19 84 ILE A N 1
ATOM 607 C CA . ILE A 1 84 ? -6.000 1.925 7.725 1.00 96.19 84 ILE A CA 1
ATOM 608 C C . ILE A 1 84 ? -5.686 0.492 8.165 1.00 96.19 84 ILE A C 1
ATOM 610 O O . ILE A 1 84 ? -6.385 -0.047 9.015 1.00 96.19 84 ILE A O 1
ATOM 614 N N . LEU A 1 85 ? -4.637 -0.128 7.617 1.00 96.56 85 LEU A N 1
ATOM 615 C CA . LEU A 1 85 ? -4.241 -1.497 7.968 1.00 96.56 85 LEU A CA 1
ATOM 616 C C . LEU A 1 85 ? -3.838 -1.636 9.446 1.00 96.56 85 LEU A C 1
ATOM 618 O O . LEU A 1 85 ? -4.042 -2.704 10.021 1.00 96.56 85 LEU A O 1
ATOM 622 N N . ALA A 1 86 ? -3.294 -0.578 10.055 1.00 96.75 86 ALA A N 1
ATOM 623 C CA . ALA A 1 86 ? -2.895 -0.562 11.461 1.00 96.75 86 ALA A CA 1
ATOM 624 C C . ALA A 1 86 ? -4.080 -0.707 12.424 1.00 96.75 86 ALA A C 1
ATOM 626 O O . ALA A 1 86 ? -3.902 -1.235 13.515 1.00 96.75 86 ALA A O 1
ATOM 627 N N . VAL A 1 87 ? -5.293 -0.311 12.015 1.00 95.81 87 V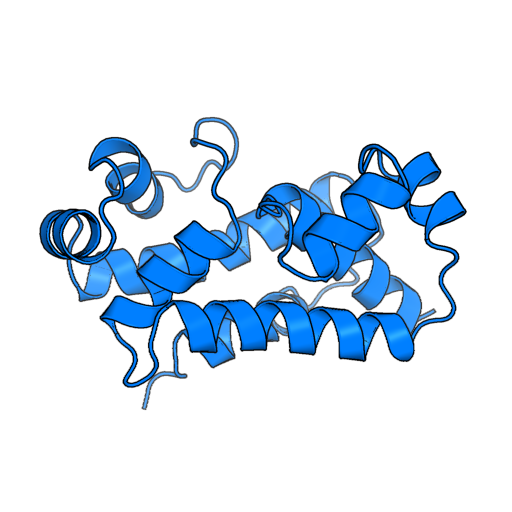AL A N 1
ATOM 628 C CA . VAL A 1 87 ? -6.498 -0.372 12.865 1.00 95.81 87 VAL A CA 1
ATOM 629 C C . VAL A 1 87 ? -6.803 -1.796 13.343 1.00 95.81 87 VAL A C 1
ATOM 631 O O . VAL A 1 87 ? -7.193 -1.988 14.488 1.00 95.81 87 VAL A O 1
ATOM 634 N N . GLU A 1 88 ? -6.585 -2.792 12.483 1.00 92.94 88 GLU A N 1
ATOM 635 C CA . GLU A 1 88 ? -6.835 -4.214 12.771 1.00 92.94 88 GLU A CA 1
ATOM 636 C C . GLU A 1 88 ? -5.524 -5.003 12.964 1.00 92.94 88 GLU A C 1
ATOM 638 O O . GLU A 1 88 ? -5.494 -6.231 12.855 1.00 92.94 88 GLU A O 1
ATOM 643 N N . SER A 1 89 ? -4.410 -4.308 13.205 1.00 91.25 89 SER A N 1
ATOM 644 C CA . SER A 1 89 ? -3.080 -4.899 13.348 1.00 91.25 89 SER A CA 1
ATOM 645 C C . SER A 1 89 ? -2.499 -4.610 14.727 1.00 91.25 89 SER A C 1
ATOM 647 O O . SER A 1 89 ? -2.795 -3.600 15.354 1.00 91.25 89 SER A O 1
ATOM 649 N N . SER A 1 90 ? -1.610 -5.484 15.197 1.00 92.25 90 SER A N 1
ATOM 650 C CA . SER A 1 90 ? -0.775 -5.197 16.369 1.00 92.25 90 SER A CA 1
ATOM 651 C C . SER A 1 90 ? 0.431 -4.308 16.042 1.00 92.25 90 SER A C 1
ATOM 653 O O . SER A 1 90 ? 1.147 -3.907 16.954 1.00 92.25 90 SER A O 1
ATOM 655 N N . LEU A 1 91 ? 0.701 -4.072 14.754 1.00 94.25 91 LEU A N 1
ATOM 656 C CA . LEU A 1 91 ? 1.797 -3.233 14.269 1.00 94.25 91 LEU A CA 1
ATOM 657 C C . LEU A 1 91 ? 1.338 -1.784 14.122 1.00 94.25 91 LEU A C 1
ATOM 659 O O . LEU A 1 91 ? 0.199 -1.527 13.729 1.00 94.25 91 LEU A O 1
ATOM 663 N N . SER A 1 92 ? 2.249 -0.847 14.362 1.00 96.12 92 SER A N 1
ATOM 664 C CA . SER A 1 92 ? 1.999 0.573 14.125 1.00 96.12 92 SER A CA 1
ATOM 665 C C . SER A 1 92 ? 1.890 0.909 12.632 1.00 96.12 92 SER A C 1
ATOM 667 O O . SER A 1 92 ? 2.405 0.196 11.768 1.00 96.12 92 SER A O 1
ATOM 669 N N . GLU A 1 93 ? 1.266 2.051 12.321 1.00 94.81 93 GLU A N 1
ATOM 670 C CA . GLU A 1 93 ? 1.221 2.616 10.963 1.00 94.81 93 GLU A CA 1
ATOM 671 C C . GLU A 1 93 ? 2.618 2.708 10.331 1.00 94.81 93 GLU A C 1
ATOM 673 O O . GLU A 1 93 ? 2.802 2.332 9.172 1.00 94.81 93 GLU A O 1
ATOM 678 N N . ALA A 1 94 ? 3.614 3.164 11.098 1.00 94.19 94 ALA A N 1
ATOM 679 C CA . ALA A 1 94 ? 4.982 3.322 10.618 1.00 94.19 94 ALA A CA 1
ATOM 680 C C . ALA A 1 94 ? 5.604 1.976 10.210 1.00 94.19 94 ALA A C 1
ATOM 682 O O . ALA A 1 94 ? 6.152 1.869 9.112 1.00 94.19 94 ALA A O 1
ATOM 683 N N . GLU A 1 95 ? 5.455 0.943 11.046 1.00 96.31 95 GLU A N 1
ATOM 684 C CA . GLU A 1 95 ? 5.961 -0.409 10.769 1.00 96.31 95 GLU A CA 1
ATOM 685 C C . GLU A 1 95 ? 5.278 -1.039 9.547 1.00 96.31 95 GLU A C 1
ATOM 687 O O . GLU A 1 95 ? 5.930 -1.680 8.721 1.00 96.31 95 GLU A O 1
ATOM 692 N N . ILE A 1 96 ? 3.964 -0.844 9.394 1.00 97.31 96 ILE A N 1
ATOM 693 C CA . ILE A 1 96 ? 3.216 -1.332 8.228 1.00 97.31 96 ILE A CA 1
ATOM 694 C C . ILE A 1 96 ? 3.674 -0.614 6.956 1.00 97.31 96 ILE A C 1
ATOM 696 O O . ILE A 1 96 ? 3.925 -1.264 5.939 1.00 97.31 96 ILE A O 1
ATOM 700 N N . GLY A 1 97 ? 3.809 0.713 7.003 1.00 95.69 97 GLY A N 1
ATOM 701 C CA . GLY A 1 97 ? 4.277 1.505 5.870 1.00 95.69 97 GLY A CA 1
ATOM 702 C C . GLY A 1 97 ? 5.695 1.122 5.448 1.00 95.69 97 GLY A C 1
ATOM 703 O O . GLY A 1 97 ? 5.969 0.988 4.255 1.00 95.69 97 GLY A O 1
ATOM 704 N N . GLU A 1 98 ? 6.594 0.902 6.412 1.00 95.25 98 GLU A N 1
ATOM 705 C CA . GLU A 1 98 ? 7.942 0.389 6.160 1.00 95.25 98 GLU A CA 1
ATOM 706 C C . GLU A 1 98 ? 7.895 -0.982 5.487 1.00 95.25 98 GLU A C 1
ATOM 708 O O . GLU A 1 98 ? 8.495 -1.146 4.427 1.00 95.25 98 GLU A O 1
ATOM 713 N N . ARG A 1 99 ? 7.098 -1.921 6.011 1.00 96.25 99 ARG A N 1
ATOM 714 C CA . ARG A 1 99 ? 6.977 -3.265 5.437 1.00 96.25 99 ARG A CA 1
ATOM 715 C C . ARG A 1 99 ? 6.479 -3.254 3.993 1.00 96.25 99 ARG A C 1
ATOM 717 O O . ARG A 1 99 ? 6.996 -4.002 3.170 1.00 96.25 99 ARG A O 1
ATOM 724 N N . ILE A 1 100 ? 5.490 -2.416 3.673 1.00 96.75 100 ILE A N 1
ATOM 725 C CA . ILE A 1 100 ? 4.970 -2.279 2.302 1.00 96.75 100 ILE A CA 1
ATOM 726 C C . ILE A 1 100 ? 6.065 -1.780 1.350 1.00 96.75 100 ILE A C 1
ATOM 728 O O . ILE A 1 100 ? 6.178 -2.265 0.223 1.00 96.75 100 ILE A O 1
ATOM 732 N N . ARG A 1 101 ? 6.880 -0.812 1.786 1.00 94.25 101 ARG A N 1
ATOM 733 C CA . ARG A 1 101 ? 7.979 -0.279 0.967 1.00 94.25 101 ARG A CA 1
ATOM 734 C C . ARG A 1 101 ? 9.137 -1.267 0.852 1.00 94.25 101 ARG A C 1
ATOM 736 O O . ARG A 1 101 ? 9.680 -1.407 -0.237 1.00 94.25 101 ARG A O 1
ATOM 743 N N . GLU A 1 102 ? 9.489 -1.956 1.933 1.00 94.56 102 GLU A N 1
ATOM 744 C CA . GLU A 1 102 ? 10.516 -3.001 1.947 1.00 94.56 102 GLU A CA 1
ATOM 745 C C . GLU A 1 102 ? 10.160 -4.127 0.971 1.00 94.56 102 GLU A C 1
ATOM 747 O O . GLU A 1 102 ? 10.979 -4.479 0.127 1.00 94.56 102 GLU A O 1
ATOM 752 N N . ASP A 1 103 ? 8.923 -4.629 1.018 1.00 93.81 103 ASP A N 1
ATOM 753 C CA . ASP A 1 103 ? 8.434 -5.669 0.106 1.00 93.81 103 ASP A CA 1
ATOM 754 C C . ASP A 1 103 ? 8.585 -5.245 -1.363 1.00 93.81 103 ASP A C 1
ATOM 756 O O . ASP A 1 103 ? 9.153 -5.972 -2.180 1.00 93.81 103 ASP A O 1
ATOM 760 N N . LEU A 1 104 ? 8.188 -4.008 -1.682 1.00 92.19 104 LEU A N 1
ATOM 761 C CA . LEU A 1 104 ? 8.364 -3.449 -3.018 1.00 92.19 104 LEU A CA 1
ATOM 762 C C . LEU A 1 104 ? 9.841 -3.346 -3.420 1.00 92.19 104 LEU A C 1
ATOM 764 O O . LEU A 1 104 ? 10.196 -3.695 -4.543 1.00 92.19 104 LEU A O 1
ATOM 768 N N . GLN A 1 105 ? 10.712 -2.871 -2.529 1.00 90.62 105 GLN A N 1
ATOM 769 C CA . GLN A 1 105 ? 12.146 -2.760 -2.808 1.00 90.62 105 GLN A CA 1
ATOM 770 C C . GLN A 1 105 ? 12.792 -4.133 -3.025 1.00 90.62 105 GLN A C 1
ATOM 772 O O . GLN A 1 105 ? 13.627 -4.277 -3.919 1.00 90.62 105 GLN A O 1
ATOM 777 N N . VAL A 1 106 ? 12.390 -5.147 -2.254 1.00 91.19 106 VAL A N 1
ATOM 778 C CA . VAL A 1 106 ? 12.851 -6.531 -2.419 1.00 91.19 106 VAL A CA 1
ATOM 779 C C . VAL A 1 106 ? 12.432 -7.083 -3.780 1.00 91.19 106 VAL A C 1
ATOM 781 O O . VAL A 1 106 ? 13.252 -7.709 -4.450 1.00 91.19 106 VAL A O 1
ATOM 784 N N . GLU A 1 107 ? 11.197 -6.840 -4.225 1.00 89.12 107 GLU A N 1
ATOM 785 C CA . GLU A 1 107 ? 10.761 -7.226 -5.573 1.00 89.12 107 GLU A CA 1
ATOM 786 C C . GLU A 1 107 ? 11.547 -6.477 -6.658 1.00 89.12 107 GLU A C 1
ATOM 788 O O . GLU A 1 107 ? 12.071 -7.099 -7.582 1.00 89.12 107 GLU A O 1
ATOM 793 N N . MET A 1 108 ? 11.710 -5.158 -6.522 1.00 88.56 108 MET A N 1
ATOM 794 C CA . MET A 1 108 ? 12.480 -4.343 -7.468 1.00 88.56 108 MET A CA 1
ATOM 795 C C . MET A 1 108 ? 13.947 -4.772 -7.566 1.00 88.56 108 MET A C 1
ATOM 797 O O . MET A 1 108 ? 14.531 -4.683 -8.638 1.00 88.56 108 MET A O 1
ATOM 801 N N . ALA A 1 109 ? 14.552 -5.255 -6.479 1.00 89.06 109 ALA A N 1
ATOM 802 C CA . ALA A 1 109 ? 15.927 -5.751 -6.487 1.00 89.06 109 ALA A CA 1
ATOM 803 C C . ALA A 1 109 ? 16.085 -7.093 -7.227 1.00 89.06 109 ALA A C 1
ATOM 805 O O . ALA A 1 109 ? 17.192 -7.439 -7.637 1.00 89.06 109 ALA A O 1
ATOM 806 N N . ARG A 1 110 ? 14.999 -7.861 -7.389 1.00 88.62 110 ARG A N 1
ATOM 807 C CA . ARG A 1 110 ? 15.001 -9.157 -8.090 1.00 88.62 110 ARG A CA 1
ATOM 808 C C . ARG A 1 110 ? 14.799 -9.019 -9.592 1.00 88.62 110 ARG A C 1
ATOM 810 O O . ARG A 1 110 ? 15.203 -9.909 -10.334 1.00 88.62 110 ARG A O 1
ATOM 817 N N . VAL A 1 111 ? 14.171 -7.932 -10.032 1.00 83.94 111 VAL A N 1
ATOM 818 C CA . VAL A 1 111 ? 13.856 -7.700 -11.439 1.00 83.94 111 VAL A CA 1
ATOM 819 C C . VAL A 1 111 ? 14.821 -6.654 -12.008 1.00 83.94 111 VAL A C 1
ATOM 821 O O . VAL A 1 111 ? 14.867 -5.537 -11.493 1.00 83.94 111 VAL A O 1
ATOM 824 N N . PRO A 1 112 ? 15.592 -6.959 -13.068 1.00 75.88 112 PRO A N 1
ATOM 825 C CA . PRO A 1 112 ? 16.526 -6.010 -13.668 1.00 75.88 112 PRO A CA 1
ATOM 826 C C . PRO A 1 112 ? 15.771 -4.932 -14.464 1.00 75.88 112 PRO A C 1
ATOM 828 O O . PRO A 1 112 ? 15.697 -4.976 -15.688 1.00 75.88 112 PRO A O 1
ATOM 831 N N . ILE A 1 113 ? 15.191 -3.958 -13.762 1.00 80.31 113 ILE A N 1
ATOM 832 C CA . ILE A 1 113 ? 14.477 -2.819 -14.348 1.00 80.31 113 ILE A CA 1
ATOM 833 C C . ILE A 1 113 ? 15.301 -1.545 -14.179 1.00 80.31 113 ILE A C 1
ATOM 835 O O . ILE A 1 113 ? 15.681 -1.164 -13.069 1.00 80.31 113 ILE A O 1
ATOM 839 N N . ASP A 1 114 ? 15.521 -0.830 -15.284 1.00 85.44 114 ASP A N 1
ATOM 840 C CA . ASP A 1 114 ? 16.016 0.543 -15.229 1.00 85.44 114 ASP A CA 1
ATOM 841 C C . ASP A 1 114 ? 14.887 1.469 -14.766 1.00 85.44 114 ASP A C 1
ATOM 843 O O . ASP A 1 114 ? 13.878 1.653 -15.447 1.00 85.44 114 ASP A O 1
ATOM 847 N N . LEU A 1 115 ? 15.077 2.087 -13.600 1.00 84.56 115 LEU A N 1
ATOM 848 C CA . LEU A 1 115 ? 14.128 3.036 -13.024 1.00 84.56 115 LEU A CA 1
ATOM 849 C C . LEU A 1 115 ? 13.842 4.227 -13.955 1.00 84.56 115 LEU A C 1
ATOM 851 O O . LEU A 1 115 ? 12.759 4.796 -13.902 1.00 84.56 115 LEU A O 1
ATOM 855 N N . THR A 1 116 ? 14.808 4.616 -14.787 1.00 85.50 116 THR A N 1
ATOM 856 C CA . THR A 1 116 ? 14.647 5.676 -15.791 1.00 85.50 116 THR A CA 1
ATOM 857 C C . THR A 1 116 ? 13.645 5.232 -16.854 1.00 85.50 116 THR A C 1
ATOM 859 O O . THR A 1 116 ? 12.624 5.887 -17.040 1.00 85.50 116 THR A O 1
ATOM 862 N N . ALA A 1 117 ? 13.872 4.057 -17.450 1.00 84.31 117 ALA A N 1
ATOM 863 C CA . ALA A 1 117 ? 12.965 3.477 -18.435 1.00 84.31 117 ALA A CA 1
ATOM 864 C C . ALA A 1 117 ? 11.562 3.234 -17.853 1.00 84.31 117 ALA A C 1
ATOM 866 O O . ALA A 1 117 ? 10.562 3.503 -18.514 1.00 84.31 117 ALA A O 1
ATOM 867 N N . LEU A 1 118 ? 11.480 2.789 -16.594 1.00 84.25 118 LEU A N 1
ATOM 868 C CA . LEU A 1 118 ? 10.218 2.585 -15.881 1.00 84.25 118 LEU A CA 1
ATOM 869 C C . LEU A 1 118 ? 9.409 3.884 -15.761 1.00 84.25 118 LEU A C 1
ATOM 871 O O . LEU A 1 118 ? 8.198 3.901 -15.986 1.00 84.25 118 LEU A O 1
ATOM 875 N N . VAL A 1 119 ? 10.076 4.970 -15.372 1.00 88.62 119 VAL A N 1
ATOM 876 C CA . VAL A 1 119 ? 9.437 6.273 -15.195 1.00 88.62 119 VAL A CA 1
ATOM 877 C C . VAL A 1 119 ? 8.930 6.818 -16.526 1.00 88.62 119 VAL A C 1
ATOM 879 O O . VAL A 1 119 ? 7.770 7.241 -16.591 1.00 88.62 119 VAL A O 1
ATOM 882 N N . ASP A 1 120 ? 9.760 6.741 -17.566 1.00 85.06 120 ASP A N 1
ATOM 883 C CA . ASP A 1 120 ? 9.447 7.241 -18.905 1.00 85.06 120 ASP A CA 1
ATOM 884 C C . ASP A 1 120 ? 8.289 6.459 -19.544 1.00 85.06 120 ASP A C 1
ATOM 886 O O . ASP A 1 120 ? 7.367 7.053 -20.103 1.00 85.06 120 ASP A O 1
ATOM 890 N N . ALA A 1 121 ? 8.280 5.130 -19.404 1.00 82.88 121 ALA A N 1
ATOM 891 C CA . ALA A 1 121 ? 7.266 4.267 -20.008 1.00 82.88 121 ALA A CA 1
ATOM 892 C C . ALA A 1 121 ? 5.887 4.349 -19.325 1.00 82.88 121 ALA A C 1
ATOM 894 O O . ALA A 1 121 ? 4.864 4.101 -19.967 1.00 82.88 121 ALA A O 1
ATOM 895 N N . HIS A 1 122 ? 5.827 4.689 -18.031 1.00 81.06 122 HIS A N 1
ATOM 896 C CA . HIS A 1 122 ? 4.597 4.556 -17.231 1.00 81.06 122 HIS A CA 1
ATOM 897 C C . HIS A 1 122 ? 4.125 5.842 -16.544 1.00 81.06 122 HIS A C 1
ATOM 899 O O . HIS A 1 122 ? 3.230 5.796 -15.687 1.00 81.06 122 HIS A O 1
ATOM 905 N N . ALA A 1 123 ? 4.688 6.990 -16.937 1.00 81.56 123 ALA A N 1
ATOM 906 C CA . ALA A 1 123 ? 4.340 8.308 -16.413 1.00 81.56 123 ALA A CA 1
ATOM 907 C C . ALA A 1 123 ? 4.354 8.341 -14.872 1.00 81.56 123 ALA A C 1
ATOM 909 O O . ALA A 1 123 ? 3.391 8.770 -14.230 1.00 81.56 123 ALA A O 1
ATOM 910 N N . LEU A 1 124 ? 5.440 7.838 -14.272 1.00 84.50 124 LEU A N 1
ATOM 911 C CA . LEU A 1 124 ? 5.634 7.799 -12.813 1.00 84.50 124 LEU A CA 1
ATOM 912 C C . LEU A 1 124 ? 6.313 9.068 -12.263 1.00 84.50 124 LEU A C 1
ATOM 914 O O . LEU A 1 124 ? 6.771 9.077 -11.123 1.00 84.50 124 LEU A O 1
ATOM 918 N N . GLY A 1 125 ? 6.351 10.145 -13.051 1.00 86.12 125 GLY A N 1
ATOM 919 C CA . GLY A 1 125 ? 6.972 11.415 -12.679 1.00 86.12 125 GLY A CA 1
ATOM 920 C C . GLY A 1 125 ? 8.424 11.474 -13.130 1.00 86.12 125 GLY A C 1
ATOM 921 O O . GLY A 1 125 ? 8.695 11.307 -14.312 1.00 86.12 125 GLY A O 1
ATOM 922 N N . ASP A 1 126 ? 9.345 11.725 -12.203 1.00 90.06 126 ASP A N 1
ATOM 923 C CA . ASP A 1 126 ? 10.782 11.697 -12.460 1.00 90.06 126 ASP A CA 1
ATOM 924 C C . ASP A 1 126 ? 11.489 10.675 -11.558 1.00 90.06 126 ASP A C 1
ATOM 926 O O . ASP A 1 126 ? 11.029 10.320 -10.467 1.00 90.06 126 ASP A O 1
ATOM 930 N N . ARG A 1 127 ? 12.657 10.219 -12.012 1.00 92.25 127 ARG A N 1
ATOM 931 C CA . ARG A 1 127 ? 13.465 9.198 -11.336 1.00 92.25 127 ARG A CA 1
ATOM 932 C C . ARG A 1 127 ? 13.837 9.571 -9.899 1.00 92.25 127 ARG A C 1
ATOM 934 O O . ARG A 1 127 ? 13.912 8.692 -9.042 1.00 92.25 127 ARG A O 1
ATOM 941 N N . THR A 1 128 ? 14.123 10.841 -9.631 1.00 93.38 128 THR A N 1
ATOM 942 C CA . THR A 1 128 ? 14.553 11.303 -8.305 1.00 93.38 128 THR A CA 1
ATOM 943 C C . THR A 1 128 ? 13.376 11.301 -7.340 1.00 93.38 128 THR A C 1
ATOM 945 O O . THR A 1 128 ? 13.494 10.769 -6.236 1.00 93.38 128 THR A O 1
ATOM 948 N N . THR A 1 129 ? 12.225 11.811 -7.776 1.00 91.81 129 THR A N 1
ATOM 949 C CA . THR A 1 129 ? 10.981 11.764 -7.005 1.00 91.81 129 THR A CA 1
ATOM 950 C C . THR A 1 129 ? 10.567 10.330 -6.711 1.00 91.81 129 THR A C 1
ATOM 952 O O . THR A 1 129 ? 10.285 10.017 -5.555 1.00 91.81 129 THR A O 1
ATOM 955 N N . LEU A 1 130 ? 10.606 9.436 -7.705 1.00 91.00 130 LEU A N 1
ATOM 956 C CA . LEU A 1 130 ? 10.256 8.034 -7.490 1.00 91.00 130 LEU A CA 1
ATOM 957 C C . LEU A 1 130 ? 11.196 7.362 -6.477 1.00 91.00 130 LEU A C 1
ATOM 959 O O . LEU A 1 130 ? 10.726 6.660 -5.587 1.00 91.00 130 LEU A O 1
ATOM 963 N N . ARG A 1 131 ? 12.512 7.621 -6.528 1.00 91.81 131 ARG A N 1
ATOM 964 C CA . ARG A 1 131 ? 13.444 7.116 -5.501 1.00 91.81 131 ARG A CA 1
ATOM 965 C C . ARG A 1 131 ? 13.104 7.619 -4.102 1.00 91.81 131 ARG A C 1
ATOM 967 O O . ARG A 1 131 ? 13.090 6.823 -3.168 1.00 91.81 131 ARG A O 1
ATOM 974 N N . ALA A 1 132 ? 12.814 8.910 -3.957 1.00 94.06 132 ALA A N 1
ATOM 975 C CA . ALA A 1 132 ? 12.430 9.479 -2.669 1.00 94.06 132 ALA A CA 1
ATOM 976 C C . ALA A 1 132 ? 11.120 8.861 -2.146 1.00 94.06 132 ALA A C 1
ATOM 978 O O . ALA A 1 132 ? 11.005 8.584 -0.955 1.00 94.06 132 ALA A O 1
ATOM 979 N N . GLN A 1 133 ? 10.154 8.586 -3.027 1.00 93.44 133 GLN A N 1
ATOM 980 C CA . GLN A 1 133 ? 8.906 7.905 -2.672 1.00 93.44 133 GLN A CA 1
ATOM 981 C C . GLN A 1 133 ? 9.134 6.461 -2.214 1.00 93.44 133 GLN A C 1
ATOM 983 O O . GLN A 1 133 ? 8.608 6.050 -1.181 1.00 93.44 133 GLN A O 1
ATOM 988 N N . LEU A 1 134 ? 9.952 5.700 -2.947 1.00 90.25 134 LEU A N 1
ATOM 989 C CA . LEU A 1 134 ? 10.303 4.320 -2.598 1.00 90.25 134 LEU A CA 1
ATOM 990 C C . LEU A 1 134 ? 11.059 4.237 -1.267 1.00 90.25 134 LEU A C 1
ATOM 992 O O . LEU A 1 134 ? 10.840 3.305 -0.499 1.00 90.25 134 LEU A O 1
ATOM 996 N N . ALA A 1 135 ? 11.898 5.231 -0.972 1.00 90.75 135 ALA A N 1
ATOM 997 C CA . ALA A 1 135 ? 12.608 5.362 0.298 1.00 90.75 135 ALA A CA 1
ATOM 998 C C . ALA A 1 135 ? 11.733 5.901 1.450 1.00 90.75 135 ALA A C 1
ATOM 1000 O O . ALA A 1 135 ? 12.240 6.105 2.549 1.00 90.75 135 ALA A O 1
ATOM 1001 N N . GLY A 1 136 ? 10.445 6.188 1.216 1.00 91.69 136 GLY A N 1
ATOM 1002 C CA . GLY A 1 136 ? 9.539 6.744 2.229 1.00 91.69 136 GLY A CA 1
ATOM 1003 C C . GLY A 1 136 ? 9.788 8.217 2.580 1.00 91.69 136 GLY A C 1
ATOM 1004 O O . GLY A 1 136 ? 9.207 8.729 3.527 1.00 91.69 136 GLY A O 1
ATOM 1005 N N . GLN A 1 137 ? 10.621 8.925 1.816 1.00 93.44 137 GLN A N 1
ATOM 1006 C CA . GLN A 1 137 ? 10.915 10.354 2.006 1.00 93.44 137 GLN A CA 1
ATOM 1007 C C . GLN A 1 137 ? 9.857 11.266 1.363 1.00 93.44 137 GLN A C 1
ATOM 1009 O O . GLN A 1 137 ? 9.837 12.477 1.589 1.00 93.44 137 GLN A O 1
ATOM 1014 N N . ARG A 1 138 ? 8.996 10.700 0.511 1.00 93.56 138 ARG A N 1
ATOM 1015 C CA . ARG A 1 138 ? 7.862 11.371 -0.131 1.00 93.56 138 ARG A CA 1
ATOM 1016 C C . ARG A 1 138 ? 6.654 10.429 -0.145 1.00 93.56 138 ARG A C 1
ATOM 1018 O O . ARG A 1 138 ? 6.850 9.223 -0.291 1.00 93.56 138 ARG A O 1
ATOM 1025 N N . PRO A 1 139 ? 5.417 10.951 -0.092 1.00 93.25 139 PRO A N 1
ATOM 1026 C CA . PRO A 1 139 ? 4.233 10.112 -0.215 1.00 93.25 139 PRO A CA 1
ATOM 1027 C C . PRO A 1 139 ? 4.197 9.396 -1.569 1.00 93.25 139 PRO A C 1
ATOM 1029 O O . PRO A 1 139 ? 4.264 10.034 -2.625 1.00 93.25 139 PRO A O 1
ATOM 1032 N N . LEU A 1 140 ? 4.064 8.071 -1.538 1.00 93.62 140 LEU A N 1
ATOM 1033 C CA . LEU A 1 140 ? 3.811 7.248 -2.718 1.00 93.62 140 LEU A CA 1
ATOM 1034 C C . LEU A 1 140 ? 2.303 7.034 -2.856 1.00 93.62 140 LEU A C 1
ATOM 1036 O O . LEU A 1 140 ? 1.659 6.544 -1.929 1.00 93.62 140 LEU A O 1
ATOM 1040 N N . SER A 1 141 ? 1.725 7.388 -4.006 1.00 92.50 141 SER A N 1
ATOM 1041 C CA . SER A 1 141 ? 0.300 7.130 -4.242 1.00 92.50 141 SER A CA 1
ATOM 1042 C C . SER A 1 141 ? 0.039 5.630 -4.407 1.00 92.50 141 SER A C 1
ATOM 1044 O O . SER A 1 141 ? 0.834 4.918 -5.024 1.00 92.50 141 SER A O 1
ATOM 1046 N N . LEU A 1 142 ? -1.114 5.151 -3.937 1.00 91.88 142 LEU A N 1
ATOM 1047 C CA . LEU A 1 142 ? -1.540 3.763 -4.125 1.00 91.88 142 LEU A CA 1
ATOM 1048 C C . LEU A 1 142 ? -1.696 3.419 -5.616 1.00 91.88 142 LEU A C 1
ATOM 1050 O O . LEU A 1 142 ? -1.477 2.283 -6.027 1.00 91.88 142 LEU A O 1
ATOM 1054 N N . ARG A 1 143 ? -2.026 4.414 -6.452 1.00 89.12 143 ARG A N 1
ATOM 1055 C CA . ARG A 1 143 ? -2.077 4.262 -7.912 1.00 89.12 143 ARG A CA 1
ATOM 1056 C C . ARG A 1 143 ? -0.693 3.987 -8.497 1.00 89.12 143 ARG A C 1
ATOM 1058 O O . ARG A 1 143 ? -0.552 3.056 -9.284 1.00 89.12 143 ARG A O 1
ATOM 1065 N N . SER A 1 144 ? 0.307 4.785 -8.130 1.00 90.88 144 SER A N 1
ATOM 1066 C CA . SER A 1 144 ? 1.694 4.584 -8.566 1.00 90.88 144 SER A CA 1
ATOM 1067 C C . SER A 1 144 ? 2.228 3.249 -8.058 1.00 90.88 144 SER A C 1
ATOM 1069 O O . SER A 1 144 ? 2.829 2.508 -8.823 1.00 90.88 144 SER A O 1
ATOM 1071 N N . TYR A 1 145 ? 1.936 2.903 -6.803 1.00 92.75 145 TYR A N 1
ATOM 1072 C CA . TYR A 1 145 ? 2.297 1.613 -6.225 1.00 92.75 145 TYR A CA 1
ATOM 1073 C C . TYR A 1 145 ? 1.717 0.433 -7.017 1.00 92.75 145 TYR A C 1
ATOM 1075 O O . TYR A 1 145 ? 2.466 -0.442 -7.440 1.00 92.75 145 TYR A O 1
ATOM 1083 N N . ALA A 1 146 ? 0.408 0.442 -7.301 1.00 90.44 146 ALA A N 1
ATOM 1084 C CA . ALA A 1 146 ? -0.241 -0.612 -8.080 1.00 90.44 146 ALA A CA 1
ATOM 1085 C C . ALA A 1 146 ? 0.361 -0.759 -9.488 1.00 90.44 146 ALA A C 1
ATOM 1087 O O . ALA A 1 146 ? 0.536 -1.878 -9.963 1.00 90.44 146 ALA A O 1
ATOM 1088 N N . ARG A 1 147 ? 0.729 0.358 -10.137 1.00 89.44 147 ARG A N 1
ATOM 1089 C CA . ARG A 1 147 ? 1.439 0.337 -11.427 1.00 89.44 147 ARG A CA 1
ATOM 1090 C C . ARG A 1 147 ? 2.791 -0.356 -11.320 1.00 89.44 147 ARG A C 1
ATOM 1092 O O . ARG A 1 147 ? 3.067 -1.248 -12.112 1.00 89.44 147 ARG A O 1
ATOM 1099 N N . ILE A 1 148 ? 3.615 0.033 -10.346 1.00 90.75 148 ILE A N 1
ATOM 1100 C CA . ILE A 1 148 ? 4.949 -0.556 -10.163 1.00 90.75 148 ILE A CA 1
ATOM 1101 C C . ILE A 1 148 ? 4.815 -2.059 -9.890 1.00 90.75 148 ILE A C 1
ATOM 1103 O O . ILE A 1 148 ? 5.484 -2.851 -10.545 1.00 90.75 148 ILE A O 1
ATOM 1107 N N . ARG A 1 149 ? 3.894 -2.464 -9.005 1.00 89.75 149 ARG A N 1
ATOM 1108 C CA . ARG A 1 149 ? 3.636 -3.881 -8.701 1.00 89.75 149 ARG A CA 1
ATOM 1109 C C . ARG A 1 149 ? 3.223 -4.679 -9.936 1.00 89.75 149 ARG A C 1
ATOM 1111 O O . ARG A 1 149 ? 3.730 -5.776 -10.129 1.00 89.75 149 ARG A O 1
ATOM 1118 N N . ALA A 1 150 ? 2.367 -4.127 -10.795 1.00 87.25 150 ALA A N 1
ATOM 1119 C CA . ALA A 1 150 ? 1.974 -4.776 -12.047 1.00 87.25 150 ALA A CA 1
ATOM 1120 C C . ALA A 1 150 ? 3.174 -5.054 -12.964 1.00 87.25 150 ALA A C 1
ATOM 1122 O O . ALA A 1 150 ? 3.304 -6.144 -13.508 1.00 87.25 150 ALA A O 1
ATOM 1123 N N . ILE A 1 151 ? 4.059 -4.065 -13.105 1.00 87.19 151 ILE A N 1
ATOM 1124 C CA . ILE A 1 151 ? 5.228 -4.147 -13.986 1.00 87.19 151 ILE A CA 1
ATOM 1125 C C . ILE A 1 151 ? 6.229 -5.175 -13.456 1.00 87.19 151 ILE A C 1
ATOM 1127 O O . ILE A 1 151 ? 6.727 -5.998 -14.222 1.00 87.19 151 ILE A O 1
ATOM 1131 N N . LEU A 1 152 ? 6.492 -5.163 -12.144 1.00 87.50 152 LEU A N 1
ATOM 1132 C CA . LEU A 1 152 ? 7.355 -6.156 -11.499 1.00 87.50 152 LEU A CA 1
ATOM 1133 C C . LEU A 1 152 ? 6.794 -7.572 -11.647 1.00 87.50 152 LEU A C 1
ATOM 1135 O O . LEU A 1 152 ? 7.541 -8.505 -11.932 1.00 87.50 152 LEU A O 1
ATOM 1139 N N . TRP A 1 153 ? 5.481 -7.723 -11.483 1.00 84.12 153 TRP A N 1
ATOM 1140 C CA . TRP A 1 153 ? 4.797 -9.009 -11.569 1.00 84.12 153 TRP A CA 1
ATOM 1141 C C . TRP A 1 153 ? 4.844 -9.636 -12.968 1.00 84.12 153 TRP A C 1
ATOM 1143 O O . TRP A 1 153 ? 5.036 -10.850 -13.081 1.00 84.12 153 TRP A O 1
ATOM 1153 N N . ASP A 1 154 ? 4.684 -8.817 -14.010 1.00 82.38 154 ASP A N 1
ATOM 1154 C CA . ASP A 1 154 ? 4.801 -9.213 -15.419 1.00 82.38 154 ASP A CA 1
ATOM 1155 C C . ASP A 1 154 ? 6.256 -9.541 -15.793 1.00 82.38 154 ASP A C 1
ATOM 1157 O O . ASP A 1 154 ? 6.548 -10.595 -16.362 1.00 82.38 154 ASP A O 1
ATOM 1161 N N . SER A 1 155 ? 7.198 -8.699 -15.356 1.00 81.44 155 SER A N 1
ATOM 1162 C CA . SER A 1 155 ? 8.630 -8.887 -15.625 1.00 81.44 155 SER A CA 1
ATOM 1163 C C . SER A 1 155 ? 9.218 -10.124 -14.941 1.00 81.44 155 SER A C 1
ATOM 1165 O O . SER A 1 155 ? 10.148 -10.723 -15.462 1.00 81.44 155 SER A O 1
ATOM 1167 N N . ALA A 1 156 ? 8.688 -10.538 -13.786 1.00 79.25 156 ALA A N 1
ATOM 1168 C CA . ALA A 1 156 ? 9.129 -11.752 -13.094 1.00 79.25 156 ALA A CA 1
ATOM 1169 C C . ALA A 1 156 ? 8.690 -13.060 -13.788 1.00 79.25 156 ALA A C 1
ATOM 1171 O O . ALA A 1 156 ? 9.114 -14.139 -13.373 1.00 79.25 156 ALA A O 1
ATOM 1172 N N . ARG A 1 157 ? 7.804 -12.981 -14.791 1.00 72.25 157 ARG A N 1
ATOM 1173 C CA . ARG A 1 157 ? 7.240 -14.133 -15.520 1.00 72.25 157 ARG A CA 1
ATOM 1174 C C . ARG A 1 157 ? 7.647 -14.205 -16.990 1.00 72.25 157 ARG A C 1
ATOM 1176 O O . ARG A 1 157 ? 7.354 -15.220 -17.621 1.00 72.25 157 ARG A O 1
ATOM 1183 N N . SER A 1 158 ? 8.258 -13.143 -17.506 1.00 64.38 158 SER A N 1
ATOM 1184 C CA . SER A 1 158 ? 8.813 -13.067 -18.862 1.00 64.38 158 SER A CA 1
ATOM 1185 C C . SER A 1 158 ? 10.193 -13.714 -18.919 1.00 64.38 158 SER A C 1
ATOM 1187 O O . SER A 1 158 ? 10.480 -14.374 -19.940 1.00 64.38 158 SER A O 1
#

Sequence (158 aa):
MTEPPLTAFLRVPERCADPITVSLESFETLRREYRAVLATVVRAAGVDAVAAATGLDREPVASLQASTDASSTPSLTIDSAAAILAVESSLSEAEIGERIREDLQVEMARVPIDLTALVDAHALGDRTTLRAQLAGQRPLSLRSYARIRAILWDSARS

Foldseek 3Di:
DDDQLLVQLLCLLVVVPDQLDLDPVSLVSSLLSNLLSLLVLCVVCDLVSLCVQLVDDSVLSVCSVVDSPPPPHPFAWLLSSLSSSVSRDPDDSVVSSVVLLVSLVVLVVVFPDDLQCLCVVPVLDHSVVVVCCSVVVDTHTSSSVSSSVSVSSNRVVD

Secondary structure (DSSP, 8-state):
-PPPHHHHHHTHHHHS-S---SSHHHHHHHHHHHHHHHHHHHHHH-HHHHHHHH---HHHHHHHHH-S-GGGS---BHHHHHHHHHTTSSS-HHHHHHHHHHHHHHHHHHS---HHHHHHHHT---HHHHHHHHTTSSPPBHHHHHHHHHHHHHHTT-

InterPro domains:
  IPR043809 Protein of unknown function DUF5791 [PF19104] (30-152)

pLDDT: mean 86.23, std 11.2, range [49.22, 97.31]

Radius of gyration: 15.14 Å; chains: 1; bounding box: 36×30×36 Å

Organism: NCBI:txid1873524